Protein AF-A0AAD1RY17-F1 (afdb_monomer)

Organism: Pelobates cultripes (NCBI:txid61616)

Secondary structure (DSSP, 8-state):
-HHHHHHHHHHHHHHHHHHHHHHHHHHHHHHHHHHHHHHHHHHHHHHHHHHHHHHHHHHHHHHHHHHHHHHHHHHHHHHHHHHHHHHHTTB--TTTS-HHHHHHHHHHHH-S---HHHHHHHHHH-EEEEEEEETTTTEEEEEEE-----GGGS--

Structure (mmCIF, N/CA/C/O backbone):
data_AF-A0AAD1RY17-F1
#
_entry.id   AF-A0AAD1RY17-F1
#
loop_
_atom_site.group_PDB
_atom_site.id
_atom_site.type_symbol
_atom_site.label_atom_id
_atom_site.label_alt_id
_atom_site.label_comp_id
_atom_site.label_asym_id
_atom_site.label_entity_id
_atom_site.label_seq_id
_atom_site.pdbx_PDB_ins_code
_atom_site.Cartn_x
_atom_site.Cartn_y
_atom_site.Cartn_z
_atom_site.occupancy
_atom_site.B_iso_or_equiv
_atom_site.auth_seq_id
_atom_site.auth_comp_id
_atom_site.auth_asym_id
_atom_site.auth_atom_id
_atom_site.pdbx_PDB_model_num
ATOM 1 N N . MET A 1 1 ? 52.707 7.897 -91.873 1.00 57.69 1 MET A N 1
ATOM 2 C CA . MET A 1 1 ? 52.234 6.862 -90.923 1.00 57.69 1 MET A CA 1
ATOM 3 C C . MET A 1 1 ? 52.319 7.320 -89.465 1.00 57.69 1 MET A C 1
ATOM 5 O O . MET A 1 1 ? 51.398 7.035 -88.716 1.00 57.69 1 MET A O 1
ATOM 9 N N . GLU A 1 2 ? 53.332 8.096 -89.068 1.00 61.41 2 GLU A N 1
ATOM 10 C CA . GLU A 1 2 ? 53.545 8.524 -87.667 1.00 61.41 2 GLU A CA 1
ATOM 11 C C . GLU A 1 2 ? 52.474 9.471 -87.093 1.00 61.41 2 GLU A C 1
ATOM 13 O O . GLU A 1 2 ? 52.074 9.316 -85.944 1.00 61.41 2 GLU A O 1
ATOM 18 N N . ILE A 1 3 ? 51.921 10.392 -87.893 1.00 64.81 3 ILE A N 1
ATOM 19 C CA . ILE A 1 3 ? 50.856 11.317 -87.440 1.00 64.81 3 ILE A CA 1
ATOM 20 C C . ILE A 1 3 ? 49.577 10.561 -87.041 1.00 64.81 3 ILE A C 1
ATOM 22 O O . ILE A 1 3 ? 48.872 10.957 -86.114 1.00 64.81 3 ILE A O 1
ATOM 26 N N . TYR A 1 4 ? 49.286 9.446 -87.717 1.00 66.12 4 TYR A N 1
ATOM 27 C CA . TYR A 1 4 ? 48.117 8.618 -87.418 1.00 66.12 4 TYR A CA 1
ATOM 28 C C . TYR A 1 4 ? 48.301 7.846 -86.104 1.00 66.12 4 TYR A C 1
ATOM 30 O O . TYR A 1 4 ? 47.389 7.814 -85.282 1.00 66.12 4 TYR A O 1
ATOM 38 N N . ALA A 1 5 ? 49.505 7.315 -85.865 1.00 71.00 5 ALA A N 1
ATOM 39 C CA . ALA A 1 5 ? 49.862 6.637 -84.619 1.00 71.00 5 ALA A CA 1
ATOM 40 C C . ALA A 1 5 ? 49.872 7.593 -83.412 1.00 71.00 5 ALA A C 1
ATOM 42 O O . ALA A 1 5 ? 49.435 7.216 -82.325 1.00 71.00 5 ALA A O 1
ATOM 43 N N . LEU A 1 6 ? 50.309 8.842 -83.611 1.00 72.50 6 LEU A N 1
ATOM 44 C CA . LEU A 1 6 ? 50.282 9.883 -82.582 1.00 72.50 6 LEU A CA 1
ATOM 45 C C . LEU A 1 6 ? 48.844 10.294 -82.231 1.00 72.50 6 LEU A C 1
ATOM 47 O O . LEU A 1 6 ? 48.494 10.417 -81.060 1.00 72.50 6 LEU A O 1
ATOM 51 N N . LYS A 1 7 ? 47.981 10.453 -83.241 1.00 76.81 7 LYS A N 1
ATOM 52 C CA . LYS A 1 7 ? 46.561 10.776 -83.041 1.00 76.81 7 LYS A CA 1
ATOM 53 C C . LYS A 1 7 ? 45.815 9.658 -82.307 1.00 76.81 7 LYS A C 1
ATOM 55 O O . LYS A 1 7 ? 44.933 9.939 -81.501 1.00 76.81 7 LYS A O 1
ATOM 60 N N . GLN A 1 8 ? 46.191 8.408 -82.559 1.00 78.81 8 GLN A N 1
ATOM 61 C CA . GLN A 1 8 ? 45.635 7.249 -81.871 1.00 78.81 8 GLN A CA 1
ATOM 62 C C . GLN A 1 8 ? 46.090 7.183 -80.406 1.00 78.81 8 GLN A C 1
ATOM 64 O O . GLN A 1 8 ? 45.237 7.102 -79.532 1.00 78.81 8 GLN A O 1
ATOM 69 N N . HIS A 1 9 ? 47.380 7.394 -80.120 1.00 77.88 9 HIS A N 1
ATOM 70 C CA . HIS A 1 9 ? 47.881 7.488 -78.739 1.00 77.88 9 HIS A CA 1
ATOM 71 C C . HIS A 1 9 ? 47.220 8.616 -77.935 1.00 77.88 9 HIS A C 1
ATOM 73 O O . HIS A 1 9 ? 46.894 8.433 -76.766 1.00 77.88 9 HIS A O 1
ATOM 79 N N . ILE A 1 10 ? 46.989 9.781 -78.550 1.00 82.19 10 ILE A N 1
ATOM 80 C CA . ILE A 1 10 ? 46.284 10.894 -77.895 1.00 82.19 10 ILE A CA 1
ATOM 81 C C . ILE A 1 10 ? 44.828 10.515 -77.587 1.00 82.19 10 ILE A C 1
ATOM 83 O O . ILE A 1 10 ? 44.314 10.857 -76.523 1.00 82.19 10 ILE A O 1
ATOM 87 N N . ASN A 1 11 ? 44.158 9.793 -78.488 1.00 82.25 11 ASN A N 1
ATOM 88 C CA . ASN A 1 11 ? 42.807 9.295 -78.234 1.00 82.25 11 ASN A CA 1
ATOM 89 C C . ASN A 1 11 ? 42.780 8.248 -77.113 1.00 82.25 11 ASN A C 1
ATOM 91 O O . ASN A 1 11 ? 41.890 8.310 -76.266 1.00 82.25 11 ASN A O 1
ATOM 95 N N . ASP A 1 12 ? 43.759 7.348 -77.064 1.00 84.94 12 ASP A N 1
ATOM 96 C CA . ASP A 1 12 ? 43.863 6.331 -76.016 1.00 84.94 12 ASP A CA 1
ATOM 97 C C . ASP A 1 12 ? 44.127 6.976 -74.645 1.00 84.94 12 ASP A C 1
ATOM 99 O O . ASP A 1 12 ? 43.453 6.652 -73.668 1.00 84.94 12 ASP A O 1
ATOM 103 N N . ILE A 1 13 ? 45.008 7.983 -74.576 1.00 82.50 13 ILE A N 1
ATOM 104 C CA . ILE A 1 13 ? 45.240 8.779 -73.359 1.00 82.50 13 ILE A CA 1
ATOM 105 C C . ILE A 1 13 ? 43.953 9.485 -72.911 1.00 82.50 13 ILE A C 1
ATOM 107 O O . ILE A 1 13 ? 43.615 9.451 -71.729 1.00 82.50 13 ILE A O 1
ATOM 111 N N . HIS A 1 14 ? 43.193 10.088 -73.831 1.00 84.31 14 HIS A N 1
ATOM 112 C CA . HIS A 1 14 ? 41.914 10.711 -73.482 1.00 84.31 14 HIS A CA 1
ATOM 113 C C . HIS A 1 14 ? 40.890 9.704 -72.941 1.00 84.31 14 HIS A C 1
ATOM 115 O O . HIS A 1 14 ? 40.148 10.037 -72.014 1.00 84.31 14 HIS A O 1
ATOM 121 N N . GLN A 1 15 ? 40.849 8.482 -73.479 1.00 85.56 15 GLN A N 1
ATOM 122 C CA . GLN A 1 15 ? 39.985 7.420 -72.957 1.00 85.56 15 GLN A CA 1
ATOM 123 C C . GLN A 1 15 ? 40.414 6.993 -71.550 1.00 85.56 15 GLN A C 1
ATOM 125 O O . GLN A 1 15 ? 39.565 6.898 -70.663 1.00 85.56 15 GLN A O 1
ATOM 130 N N . VAL A 1 16 ? 41.718 6.826 -71.315 1.00 87.56 16 VAL A N 1
ATOM 131 C CA . VAL A 1 16 ? 42.263 6.479 -69.992 1.00 87.56 16 VAL A CA 1
ATOM 132 C C . VAL A 1 16 ? 41.961 7.572 -68.964 1.00 87.56 16 VAL A C 1
ATOM 134 O O . VAL A 1 16 ? 41.473 7.268 -67.877 1.00 87.56 16 VAL A O 1
ATOM 137 N N . ILE A 1 17 ? 42.159 8.849 -69.308 1.00 84.88 17 ILE A N 1
ATOM 13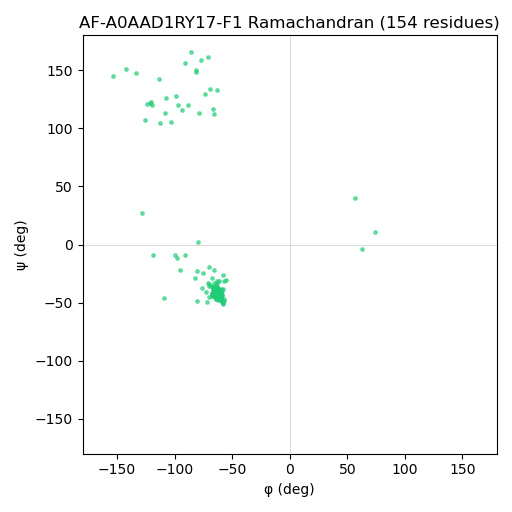8 C CA . ILE A 1 17 ? 41.831 9.980 -68.422 1.00 84.88 17 ILE A CA 1
ATOM 139 C C . ILE A 1 17 ? 40.331 10.001 -68.100 1.00 84.88 17 ILE A C 1
ATOM 141 O O . ILE A 1 17 ? 39.939 10.246 -66.957 1.00 84.88 17 ILE A O 1
ATOM 145 N N . LYS A 1 18 ? 39.472 9.717 -69.087 1.00 87.62 18 LYS A N 1
ATOM 146 C CA . LYS A 1 18 ? 38.021 9.656 -68.880 1.00 87.62 18 LYS A CA 1
ATOM 147 C C . LYS A 1 18 ? 37.633 8.517 -67.931 1.00 87.62 18 LYS A C 1
ATOM 149 O O . LYS A 1 18 ? 36.825 8.746 -67.038 1.00 87.62 18 LYS A O 1
ATOM 154 N N . GLN A 1 19 ? 38.237 7.338 -68.081 1.00 89.00 19 GLN A N 1
ATOM 155 C CA . GLN A 1 19 ? 38.012 6.191 -67.195 1.00 89.00 19 GLN A CA 1
ATOM 156 C C . GLN A 1 19 ? 38.501 6.455 -65.765 1.00 89.00 19 GLN A C 1
ATOM 158 O O . GLN A 1 19 ? 37.778 6.177 -64.812 1.00 89.00 19 GLN A O 1
ATOM 163 N N . GLN A 1 20 ? 39.688 7.049 -65.602 1.00 85.94 20 GLN A N 1
ATOM 164 C CA . GLN A 1 20 ? 40.219 7.422 -64.285 1.00 85.94 20 GLN A CA 1
ATOM 165 C C . GLN A 1 20 ? 39.334 8.450 -63.581 1.00 85.94 20 GLN A C 1
ATOM 167 O O . GLN A 1 20 ? 39.120 8.353 -62.376 1.00 85.94 20 GLN A O 1
ATOM 172 N N . ARG A 1 21 ? 38.779 9.412 -64.327 1.00 86.31 21 ARG A N 1
ATOM 173 C CA . ARG A 1 21 ? 37.837 10.387 -63.773 1.00 86.31 21 ARG A CA 1
ATOM 174 C C . ARG A 1 21 ? 36.579 9.712 -63.229 1.00 86.31 21 ARG A C 1
ATOM 176 O O . ARG A 1 21 ? 36.144 10.083 -62.146 1.00 86.31 21 ARG A O 1
ATOM 183 N N . THR A 1 22 ? 36.018 8.743 -63.950 1.00 88.50 22 THR A N 1
ATOM 184 C CA . THR A 1 22 ? 34.849 7.985 -63.480 1.00 88.50 22 THR A CA 1
ATOM 185 C C . THR A 1 22 ? 35.190 7.159 -62.242 1.00 88.50 22 THR A C 1
ATOM 187 O O . THR A 1 22 ? 34.489 7.257 -61.245 1.00 88.50 22 THR A O 1
ATOM 190 N N . LEU A 1 23 ? 36.330 6.462 -62.242 1.00 90.00 23 LEU A N 1
ATOM 191 C CA . LEU A 1 23 ? 36.776 5.686 -61.082 1.00 90.00 23 LEU A CA 1
ATOM 192 C C . LEU A 1 23 ? 36.975 6.560 -59.833 1.00 90.00 23 LEU A C 1
ATOM 194 O O . LEU A 1 23 ? 36.589 6.169 -58.739 1.00 90.00 23 LEU A O 1
ATOM 198 N N . LEU A 1 24 ? 37.564 7.749 -59.983 1.00 85.12 24 LEU A N 1
ATOM 199 C CA . LEU A 1 24 ? 37.742 8.686 -58.870 1.00 85.12 24 LEU A CA 1
ATOM 200 C C . LEU A 1 24 ? 36.408 9.223 -58.340 1.00 85.12 24 LEU A C 1
ATOM 202 O O . LEU A 1 24 ? 36.300 9.471 -57.142 1.00 85.12 24 LEU A O 1
ATOM 206 N N . GLN A 1 25 ? 35.406 9.396 -59.206 1.00 89.06 25 GLN A N 1
ATOM 207 C CA . GLN A 1 25 ? 34.055 9.774 -58.787 1.00 89.06 25 GLN A CA 1
ATOM 208 C C . GLN A 1 25 ? 33.389 8.644 -57.999 1.00 89.06 25 GLN A C 1
ATOM 210 O O . GLN A 1 25 ? 32.864 8.905 -56.923 1.00 89.06 25 GLN A O 1
ATOM 215 N N . ASP A 1 26 ? 33.497 7.402 -58.469 1.00 91.56 26 ASP A N 1
ATOM 216 C CA . ASP A 1 26 ? 32.944 6.242 -57.765 1.00 91.56 26 ASP A CA 1
ATOM 217 C C . ASP A 1 26 ? 33.618 6.043 -56.398 1.00 91.56 26 ASP A C 1
ATOM 219 O O . ASP A 1 26 ? 32.949 5.823 -55.390 1.00 91.56 26 ASP A O 1
ATOM 223 N N . VAL A 1 27 ? 34.948 6.187 -56.332 1.00 87.62 27 VAL A N 1
ATOM 224 C CA . VAL A 1 27 ? 35.703 6.126 -55.069 1.00 87.62 27 VAL A CA 1
ATOM 225 C C . VAL A 1 27 ? 35.284 7.248 -54.122 1.00 87.62 27 VAL A C 1
ATOM 227 O O . VAL A 1 27 ? 35.133 6.995 -52.929 1.00 87.62 27 VAL A O 1
ATOM 230 N N . LEU A 1 28 ? 35.073 8.467 -54.628 1.00 88.94 28 LEU A N 1
ATOM 231 C CA . LEU A 1 28 ? 34.589 9.577 -53.810 1.00 88.94 28 LEU A CA 1
ATOM 232 C C . LEU A 1 28 ? 33.221 9.250 -53.200 1.00 88.94 28 LEU A C 1
ATOM 234 O O . LEU A 1 28 ? 33.066 9.385 -51.990 1.00 88.94 28 LEU A O 1
ATOM 238 N N . THR A 1 29 ? 32.274 8.754 -53.998 1.00 89.69 29 THR A N 1
ATOM 239 C CA . THR A 1 29 ? 30.939 8.375 -53.512 1.00 89.69 29 THR A CA 1
ATOM 240 C C . THR A 1 29 ? 31.010 7.256 -52.473 1.00 89.69 29 THR A C 1
ATOM 242 O O . THR A 1 29 ? 30.377 7.351 -51.429 1.00 89.69 29 THR A O 1
ATOM 245 N N . ILE A 1 30 ? 31.852 6.239 -52.689 1.00 92.25 30 ILE A N 1
ATOM 246 C CA . ILE A 1 30 ? 32.062 5.162 -51.708 1.00 92.25 30 ILE A CA 1
ATOM 247 C C . ILE A 1 30 ? 32.614 5.715 -50.390 1.00 92.25 30 ILE A C 1
ATOM 249 O O . ILE A 1 30 ? 32.195 5.285 -49.313 1.00 92.25 30 ILE A O 1
ATOM 253 N N . VAL A 1 31 ? 33.566 6.649 -50.449 1.00 90.38 31 VAL A N 1
ATOM 254 C CA . VAL A 1 31 ? 34.132 7.271 -49.246 1.00 90.38 31 VAL A CA 1
ATOM 255 C C . VAL A 1 31 ? 33.078 8.113 -48.529 1.00 90.38 31 VAL A C 1
ATOM 257 O O . VAL A 1 31 ? 32.963 7.998 -47.310 1.00 90.38 31 VAL A O 1
ATOM 260 N N . GLU A 1 32 ? 32.284 8.903 -49.253 1.00 90.69 32 GLU A N 1
ATOM 261 C CA . GLU A 1 32 ? 31.172 9.678 -48.688 1.00 90.69 32 GLU A CA 1
ATOM 262 C C . GLU A 1 32 ? 30.152 8.766 -47.989 1.00 90.69 32 GLU A C 1
ATOM 264 O O . GLU A 1 32 ? 29.853 8.973 -46.809 1.00 90.69 32 GLU A O 1
ATOM 269 N N . ASP A 1 33 ? 29.708 7.700 -48.658 1.00 91.19 33 ASP A N 1
ATOM 270 C CA . ASP A 1 33 ? 28.781 6.710 -48.099 1.00 91.19 33 ASP A CA 1
ATOM 271 C C . ASP A 1 33 ? 29.367 6.016 -46.865 1.00 91.19 33 ASP A C 1
ATOM 273 O O . ASP A 1 33 ? 28.673 5.809 -45.864 1.00 91.19 33 ASP A O 1
ATOM 277 N N . THR A 1 34 ? 30.662 5.688 -46.902 1.00 93.12 34 THR A N 1
ATOM 278 C CA . THR A 1 34 ? 31.359 5.070 -45.769 1.00 93.12 34 THR A CA 1
ATOM 279 C C . THR A 1 34 ? 31.390 6.020 -44.577 1.00 93.12 34 THR A C 1
ATOM 281 O O . THR A 1 34 ? 31.047 5.602 -43.473 1.00 93.12 34 THR A O 1
ATOM 284 N N . VAL A 1 35 ? 31.731 7.297 -44.780 1.00 92.44 35 VAL A N 1
ATOM 285 C CA . VAL A 1 35 ? 31.768 8.307 -43.709 1.00 92.44 35 VAL A CA 1
ATOM 286 C C . VAL A 1 35 ? 30.387 8.473 -43.074 1.00 92.44 35 VAL A C 1
ATOM 288 O O . VAL A 1 35 ? 30.265 8.400 -41.848 1.00 92.44 35 VAL A O 1
ATOM 291 N N . VAL A 1 36 ? 29.339 8.621 -43.890 1.00 92.81 36 VAL A N 1
ATOM 292 C CA . VAL A 1 36 ? 27.950 8.728 -43.412 1.00 92.81 36 VAL A CA 1
ATOM 293 C C . VAL A 1 36 ? 27.563 7.492 -42.601 1.00 92.81 36 VAL A C 1
ATOM 295 O O . VAL A 1 36 ? 27.082 7.614 -41.473 1.00 92.81 36 VAL A O 1
ATOM 298 N N . THR A 1 37 ? 27.844 6.303 -43.134 1.00 91.44 37 THR A N 1
ATOM 299 C CA . THR A 1 37 ? 27.543 5.025 -42.479 1.00 91.44 37 THR A CA 1
ATOM 300 C C . THR A 1 37 ? 28.278 4.893 -41.144 1.00 91.44 37 THR A C 1
ATOM 302 O O . THR A 1 37 ? 27.672 4.527 -40.137 1.00 91.44 37 THR A O 1
ATOM 305 N N . THR A 1 38 ? 29.566 5.244 -41.085 1.00 91.19 38 THR A N 1
ATOM 306 C CA . THR A 1 38 ? 30.351 5.182 -39.841 1.00 91.19 38 THR A CA 1
ATOM 307 C C . THR A 1 38 ? 29.882 6.179 -38.788 1.00 91.19 38 THR A C 1
ATOM 309 O O . THR A 1 38 ? 29.864 5.839 -37.603 1.00 91.19 38 THR A O 1
ATOM 312 N N . ASN A 1 39 ? 29.456 7.377 -39.194 1.00 92.81 39 ASN A N 1
ATOM 313 C CA . ASN A 1 39 ? 28.911 8.371 -38.272 1.00 92.81 39 ASN A CA 1
ATOM 314 C C . ASN A 1 39 ? 27.586 7.886 -37.680 1.00 92.81 39 ASN A C 1
ATOM 316 O O . ASN A 1 39 ? 27.407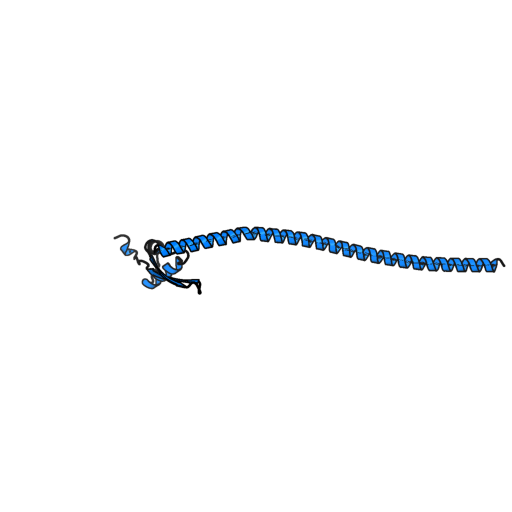 7.937 -36.465 1.00 92.81 39 ASN A O 1
ATOM 320 N N . LEU A 1 40 ? 26.709 7.325 -38.517 1.00 92.38 40 LEU A N 1
ATOM 321 C CA . LEU A 1 40 ? 25.444 6.746 -38.073 1.00 92.38 40 LEU A CA 1
ATOM 322 C C . LEU A 1 40 ? 25.667 5.586 -37.090 1.00 92.38 40 LEU A C 1
ATOM 324 O O . LEU A 1 40 ? 25.041 5.548 -36.033 1.00 92.38 40 LEU A O 1
ATOM 328 N N . TYR A 1 41 ? 26.602 4.675 -37.376 1.00 92.00 41 TYR A N 1
ATOM 329 C CA . TYR A 1 41 ? 26.949 3.610 -36.428 1.00 92.00 41 TYR A CA 1
ATOM 330 C C . TYR A 1 41 ? 27.555 4.146 -35.127 1.00 92.00 41 TYR A C 1
ATOM 332 O O . TYR A 1 41 ? 27.234 3.633 -34.057 1.00 92.00 41 TYR A O 1
ATOM 340 N N . SER A 1 42 ? 28.392 5.183 -35.194 1.00 91.75 42 SER A N 1
ATOM 341 C CA . SER A 1 42 ? 28.972 5.814 -34.001 1.00 91.75 42 SER A CA 1
ATOM 342 C C . SER A 1 42 ? 27.892 6.424 -33.105 1.00 91.75 42 SER A C 1
ATOM 344 O O . SER A 1 42 ? 27.915 6.228 -31.890 1.00 91.75 42 SER A O 1
ATOM 346 N N . GLU A 1 43 ? 26.906 7.099 -33.698 1.00 95.00 43 GLU A N 1
ATOM 347 C CA . GLU A 1 43 ? 25.768 7.665 -32.970 1.00 95.00 43 GLU A CA 1
ATOM 348 C C . GLU A 1 43 ? 24.864 6.575 -32.376 1.00 95.00 43 GLU A C 1
ATOM 350 O O . GLU A 1 43 ? 24.474 6.661 -31.211 1.00 95.00 43 GLU A O 1
ATOM 355 N N . LEU A 1 44 ? 24.590 5.504 -33.130 1.00 92.56 44 LEU A N 1
ATOM 356 C CA . LEU A 1 44 ? 23.838 4.349 -32.630 1.00 92.56 44 LEU A CA 1
ATOM 357 C C . LEU A 1 44 ? 24.536 3.676 -31.443 1.00 92.56 44 LEU A C 1
ATOM 359 O O . LEU A 1 44 ? 23.873 3.305 -30.473 1.00 92.56 44 LEU A O 1
ATOM 363 N N . ILE A 1 45 ? 25.864 3.537 -31.487 1.00 92.94 45 ILE A N 1
ATOM 364 C CA . ILE A 1 45 ? 26.648 3.003 -30.367 1.00 92.94 45 ILE A CA 1
ATOM 365 C C . ILE A 1 45 ? 26.546 3.940 -29.162 1.00 92.94 45 ILE A C 1
ATOM 367 O O . ILE A 1 45 ? 26.260 3.466 -28.063 1.00 92.94 45 ILE A O 1
ATOM 371 N N . ALA A 1 46 ? 26.707 5.253 -29.353 1.00 92.88 46 ALA A N 1
ATOM 372 C CA . ALA A 1 46 ? 26.567 6.227 -28.272 1.00 92.88 46 ALA A CA 1
ATOM 373 C C . ALA A 1 46 ? 25.177 6.137 -27.616 1.00 92.88 46 ALA A C 1
ATOM 375 O O . ALA A 1 46 ? 25.071 5.987 -26.396 1.00 92.88 46 ALA A O 1
ATOM 376 N N . LYS A 1 47 ? 24.107 6.092 -28.419 1.00 91.75 47 LYS A N 1
ATOM 377 C CA . LYS A 1 47 ? 22.741 5.910 -27.909 1.00 91.75 47 LYS A CA 1
ATOM 378 C C . LYS A 1 47 ? 22.530 4.572 -27.211 1.00 91.75 47 LYS A C 1
ATOM 380 O O . LYS A 1 47 ? 21.869 4.527 -26.176 1.00 91.75 47 LYS A O 1
ATOM 385 N N . SER A 1 48 ? 23.122 3.496 -27.722 1.00 92.06 48 SER A N 1
ATOM 386 C CA . SER A 1 48 ? 23.098 2.194 -27.055 1.00 92.06 48 SER A CA 1
ATOM 387 C C . SER A 1 48 ? 23.767 2.262 -25.680 1.00 92.06 48 SER A C 1
ATOM 389 O O . SER A 1 48 ? 23.211 1.752 -24.707 1.00 92.06 48 SER A O 1
ATOM 391 N N . THR A 1 49 ? 24.913 2.940 -25.552 1.00 93.56 49 THR A N 1
ATOM 392 C CA . THR A 1 49 ? 25.590 3.090 -24.254 1.00 93.56 49 T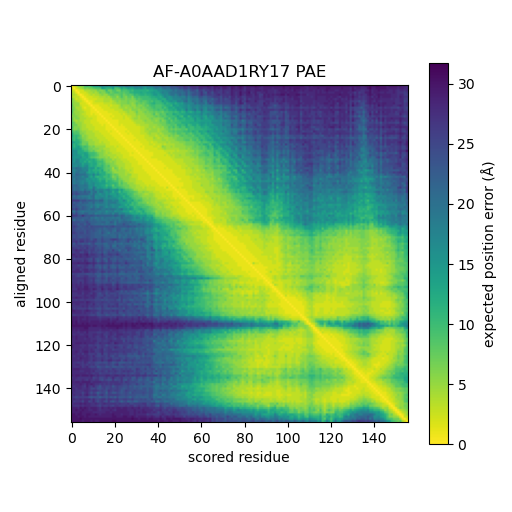HR A CA 1
ATOM 393 C C . THR A 1 49 ? 24.779 3.913 -23.252 1.00 93.56 49 THR A C 1
ATOM 395 O O . THR A 1 49 ? 24.683 3.512 -22.093 1.00 93.56 49 THR A O 1
ATOM 398 N N . GLU A 1 50 ? 24.128 4.996 -23.691 1.00 93.06 50 GLU A N 1
ATOM 399 C CA . GLU A 1 50 ? 23.202 5.774 -22.852 1.00 93.06 50 GLU A CA 1
ATOM 400 C C . GLU A 1 50 ? 22.032 4.909 -22.356 1.00 93.06 50 GLU A C 1
ATOM 402 O O . GLU A 1 50 ? 21.683 4.944 -21.175 1.00 93.06 50 GLU A O 1
ATOM 407 N N . LEU A 1 51 ? 21.451 4.087 -23.238 1.00 91.88 51 LEU A N 1
ATOM 408 C CA . LEU A 1 51 ? 20.342 3.202 -22.881 1.00 91.88 51 LEU A CA 1
ATOM 409 C C . LEU A 1 51 ? 20.757 2.149 -21.846 1.00 91.88 51 LEU A C 1
ATOM 411 O O . LEU A 1 51 ? 20.010 1.898 -20.903 1.00 91.88 51 LEU A O 1
ATOM 415 N N . HIS A 1 52 ? 21.949 1.564 -21.986 1.00 92.56 52 HIS A N 1
ATOM 416 C CA . HIS A 1 52 ? 22.475 0.614 -21.001 1.00 92.56 52 HIS A CA 1
ATOM 417 C C . HIS A 1 52 ? 22.668 1.274 -19.632 1.00 92.56 52 HIS A C 1
ATOM 419 O O . HIS A 1 52 ? 22.242 0.721 -18.621 1.00 92.56 52 HIS A O 1
ATOM 425 N N . GLN A 1 53 ? 23.233 2.484 -19.597 1.00 91.56 53 GLN A N 1
ATOM 426 C CA . GLN A 1 53 ? 23.383 3.239 -18.351 1.00 91.56 53 GLN A CA 1
ATOM 427 C C . GLN A 1 53 ? 22.025 3.548 -17.709 1.00 91.56 53 GLN A C 1
ATOM 429 O O . GLN A 1 53 ? 21.856 3.363 -16.505 1.00 91.56 53 GLN A O 1
ATOM 434 N N . SER A 1 54 ? 21.039 3.974 -18.504 1.00 91.25 54 SER A N 1
ATOM 435 C CA . SER A 1 54 ? 19.678 4.223 -18.018 1.00 91.25 54 SER A CA 1
ATOM 436 C C . SER A 1 54 ? 19.023 2.952 -17.468 1.00 91.25 54 SER A C 1
ATOM 438 O O . SER A 1 54 ? 18.410 2.995 -16.402 1.00 91.25 54 SER A O 1
ATOM 440 N N . HIS A 1 55 ? 19.199 1.815 -18.141 1.00 91.94 55 HIS A N 1
ATOM 441 C CA . HIS A 1 55 ? 18.698 0.524 -17.677 1.00 91.94 55 HIS A CA 1
ATOM 442 C C . HIS A 1 55 ? 19.334 0.097 -16.344 1.00 91.94 55 HIS A C 1
ATOM 444 O O . HIS A 1 55 ? 18.630 -0.369 -15.446 1.00 91.94 55 HIS A O 1
ATOM 450 N N . ASP A 1 56 ? 20.643 0.290 -16.176 1.00 92.06 56 ASP A N 1
ATOM 451 C CA . ASP A 1 56 ? 21.334 -0.033 -14.924 1.00 92.06 56 ASP A CA 1
ATOM 452 C C . ASP A 1 56 ? 20.881 0.864 -13.764 1.00 92.06 56 ASP A C 1
ATOM 454 O O . ASP A 1 56 ? 20.688 0.378 -12.644 1.00 92.06 56 ASP A O 1
ATOM 458 N N . LEU A 1 57 ? 20.648 2.154 -14.030 1.00 90.81 57 LEU A N 1
ATOM 459 C CA . LEU A 1 57 ? 20.057 3.072 -13.053 1.00 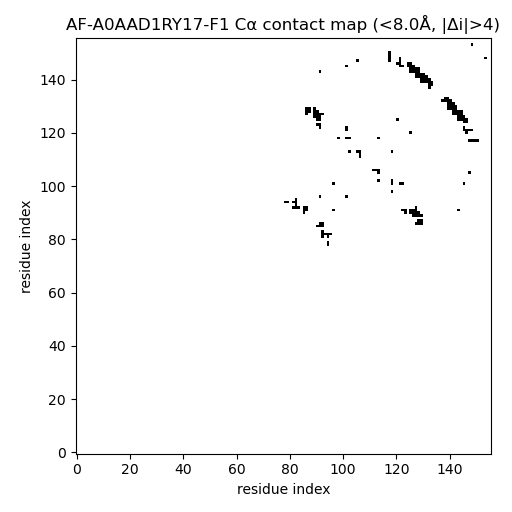90.81 57 LEU A CA 1
ATOM 460 C C . LEU A 1 57 ? 18.646 2.627 -12.655 1.00 90.81 57 LEU A C 1
ATOM 462 O O . LEU A 1 57 ? 18.367 2.498 -11.465 1.00 90.81 57 LEU A O 1
ATOM 466 N N . PHE A 1 58 ? 17.797 2.298 -13.630 1.00 91.69 58 PHE A N 1
ATOM 467 C CA . PHE A 1 58 ? 16.440 1.814 -13.376 1.00 91.69 58 PHE A CA 1
ATOM 468 C C . PHE A 1 58 ? 16.430 0.520 -12.550 1.00 91.69 58 PHE A C 1
ATOM 470 O O . PHE A 1 58 ? 15.688 0.387 -11.577 1.00 91.69 58 PHE A O 1
ATOM 477 N N . LYS A 1 59 ? 17.312 -0.432 -12.876 1.00 88.00 59 LYS A N 1
ATOM 478 C CA . LYS A 1 59 ? 17.471 -1.671 -12.105 1.00 88.00 59 LYS A CA 1
ATOM 479 C C . LYS A 1 59 ? 17.877 -1.392 -10.657 1.00 88.00 59 LYS A C 1
ATOM 481 O O . LYS A 1 59 ? 17.397 -2.063 -9.742 1.00 88.00 59 LYS A O 1
ATOM 486 N N . ARG A 1 60 ? 18.757 -0.414 -10.438 1.00 86.44 60 ARG A N 1
ATOM 487 C CA . ARG A 1 60 ? 19.179 -0.010 -9.095 1.00 86.44 60 ARG A CA 1
ATOM 488 C C . ARG A 1 60 ? 18.037 0.633 -8.312 1.00 86.44 60 ARG A C 1
ATOM 490 O O . ARG A 1 60 ? 17.890 0.318 -7.136 1.00 86.44 60 ARG A O 1
ATOM 497 N N . GLU A 1 61 ? 17.232 1.481 -8.945 1.00 84.81 61 GLU A N 1
ATOM 498 C CA . GLU A 1 61 ? 16.043 2.073 -8.318 1.00 84.81 61 GLU A CA 1
ATOM 499 C C . GLU A 1 61 ? 15.024 1.004 -7.915 1.00 84.81 61 GLU A C 1
ATOM 501 O O . GLU A 1 61 ? 14.542 1.019 -6.785 1.00 84.81 61 GLU A O 1
ATOM 506 N N . LEU A 1 62 ? 14.763 0.017 -8.778 1.00 84.19 62 LEU A N 1
ATOM 507 C CA . LEU A 1 62 ? 13.874 -1.102 -8.450 1.00 84.19 62 LEU A CA 1
ATOM 508 C C . LEU A 1 62 ? 14.347 -1.894 -7.226 1.00 84.19 62 LEU A C 1
ATOM 510 O O . LEU A 1 62 ? 13.541 -2.222 -6.358 1.00 84.19 62 LEU A O 1
ATOM 514 N N . LEU A 1 63 ? 15.650 -2.175 -7.130 1.00 82.00 63 LEU A N 1
ATOM 515 C CA . LEU A 1 63 ? 16.224 -2.832 -5.951 1.00 82.00 63 LEU A CA 1
ATOM 516 C C . LEU A 1 63 ? 16.082 -1.965 -4.695 1.00 82.00 63 LEU A C 1
ATOM 518 O O . LEU A 1 63 ? 15.787 -2.485 -3.625 1.00 82.00 63 LEU A O 1
ATOM 522 N N . PHE A 1 64 ? 16.238 -0.648 -4.831 1.00 84.19 64 PHE A N 1
ATOM 523 C CA . PHE A 1 64 ? 16.078 0.287 -3.719 1.00 84.19 64 PHE A CA 1
ATOM 524 C C . PHE A 1 64 ? 14.631 0.375 -3.217 1.00 84.19 64 PHE A C 1
ATOM 526 O O . PHE A 1 64 ? 14.412 0.658 -2.043 1.00 84.19 64 PHE A O 1
ATOM 533 N N . LEU A 1 65 ? 13.646 0.139 -4.089 1.00 87.06 65 LEU A N 1
ATOM 534 C CA . LEU A 1 65 ? 12.224 0.127 -3.735 1.00 87.06 65 LEU A CA 1
ATOM 535 C C . LEU A 1 65 ? 11.766 -1.207 -3.141 1.00 87.06 65 LEU A C 1
ATOM 537 O O . LEU A 1 65 ? 10.837 -1.223 -2.335 1.00 87.06 65 LEU A O 1
ATOM 541 N N . HIS A 1 66 ? 12.409 -2.313 -3.513 1.00 85.06 66 HIS A N 1
ATOM 542 C CA . HIS A 1 66 ? 12.029 -3.647 -3.059 1.00 85.06 66 HIS A CA 1
ATOM 543 C C . HIS A 1 66 ? 12.057 -3.779 -1.529 1.00 85.06 66 HIS A C 1
ATOM 545 O O . HIS A 1 66 ? 11.068 -4.200 -0.927 1.00 85.06 66 HIS A O 1
ATOM 551 N N . ASP A 1 67 ? 13.163 -3.392 -0.893 1.00 85.94 67 ASP A N 1
ATOM 552 C CA . ASP A 1 67 ? 13.347 -3.605 0.546 1.00 85.94 67 ASP A CA 1
ATOM 553 C C . ASP A 1 67 ? 12.382 -2.768 1.406 1.00 85.94 67 ASP A C 1
ATOM 555 O O . ASP A 1 67 ? 11.769 -3.334 2.315 1.00 85.94 67 ASP A O 1
ATOM 559 N N . PRO A 1 68 ? 12.144 -1.470 1.115 1.00 86.94 68 PRO A N 1
ATOM 560 C CA . PRO A 1 68 ? 11.099 -0.697 1.781 1.00 86.94 68 PRO A CA 1
ATOM 561 C C . PRO A 1 68 ? 9.700 -1.292 1.605 1.00 86.94 68 PRO A C 1
ATOM 563 O O . PRO A 1 68 ? 8.950 -1.367 2.575 1.00 86.94 68 PRO A O 1
ATOM 566 N N . ILE A 1 69 ? 9.338 -1.738 0.395 1.00 91.12 69 ILE A N 1
ATOM 567 C CA . ILE A 1 69 ? 8.020 -2.342 0.141 1.00 91.12 69 ILE A CA 1
ATOM 568 C C . ILE A 1 69 ? 7.849 -3.610 0.978 1.00 91.12 69 ILE A C 1
ATOM 570 O O . ILE A 1 69 ? 6.812 -3.788 1.623 1.00 91.12 69 ILE A O 1
ATOM 574 N N . LEU A 1 70 ? 8.867 -4.473 1.004 1.00 90.56 70 LEU A N 1
ATOM 575 C CA . LEU A 1 70 ? 8.843 -5.688 1.809 1.00 90.56 70 LEU A CA 1
ATOM 576 C C . LEU A 1 70 ? 8.724 -5.356 3.300 1.00 90.56 70 LEU A C 1
ATOM 578 O O . LEU A 1 70 ? 7.885 -5.936 3.985 1.00 90.56 70 LEU A O 1
ATOM 582 N N . PHE A 1 71 ? 9.509 -4.393 3.788 1.00 92.31 71 PHE A N 1
ATOM 583 C CA . PHE A 1 71 ? 9.449 -3.937 5.174 1.00 92.31 71 PHE A CA 1
ATOM 584 C C . PHE A 1 71 ? 8.052 -3.427 5.552 1.00 92.31 71 PHE A C 1
ATOM 586 O O . PHE A 1 71 ? 7.483 -3.891 6.537 1.00 92.31 71 PHE A O 1
ATOM 593 N N . HIS A 1 72 ? 7.469 -2.530 4.752 1.00 90.69 72 HIS A N 1
ATOM 594 C CA . HIS A 1 72 ? 6.130 -1.996 5.009 1.00 90.69 72 HIS A CA 1
ATOM 595 C C . HIS A 1 72 ? 5.051 -3.079 4.948 1.00 90.69 72 HIS A C 1
ATOM 597 O O . HIS A 1 72 ? 4.127 -3.059 5.753 1.00 90.69 72 HIS A O 1
ATOM 603 N N . THR A 1 73 ? 5.187 -4.051 4.043 1.00 91.81 73 THR A N 1
ATOM 604 C CA . THR A 1 73 ? 4.255 -5.184 3.952 1.00 91.81 73 THR A CA 1
ATOM 605 C C . THR A 1 73 ? 4.336 -6.066 5.196 1.00 91.81 73 THR A C 1
ATOM 607 O O . THR A 1 73 ? 3.308 -6.467 5.733 1.00 91.81 73 THR A O 1
ATOM 610 N N . LEU A 1 74 ? 5.545 -6.355 5.686 1.00 93.69 74 LEU A N 1
ATOM 611 C CA . LEU A 1 74 ? 5.733 -7.146 6.903 1.00 93.69 74 LEU A CA 1
ATOM 612 C C . LEU A 1 74 ? 5.227 -6.409 8.147 1.00 93.69 74 LEU A C 1
ATOM 614 O O . LEU A 1 74 ? 4.538 -7.018 8.958 1.00 93.69 74 LEU A O 1
ATOM 618 N N . ALA A 1 75 ? 5.514 -5.110 8.268 1.00 91.75 75 ALA A N 1
ATOM 619 C CA . ALA A 1 75 ? 5.003 -4.282 9.358 1.00 91.75 75 ALA A CA 1
ATOM 620 C C . ALA A 1 75 ? 3.467 -4.239 9.359 1.00 91.75 75 ALA A C 1
ATOM 622 O O . ALA A 1 75 ? 2.842 -4.430 10.395 1.00 91.75 75 ALA A O 1
ATOM 623 N N . PHE A 1 76 ? 2.858 -4.084 8.183 1.00 89.88 76 PHE A N 1
ATOM 624 C CA . PHE A 1 76 ? 1.408 -4.126 8.023 1.00 89.88 76 PHE A CA 1
ATOM 625 C C . PHE A 1 76 ? 0.808 -5.465 8.472 1.00 89.88 76 PHE A C 1
ATOM 627 O O . PHE A 1 76 ? -0.188 -5.490 9.190 1.00 89.88 76 PHE A O 1
ATOM 634 N N . LEU A 1 77 ? 1.409 -6.591 8.074 1.00 90.50 77 LEU A N 1
ATOM 635 C CA . LEU A 1 77 ? 0.935 -7.915 8.486 1.00 90.50 77 LEU A CA 1
ATOM 636 C C . LEU A 1 77 ? 1.053 -8.123 10.002 1.00 90.50 77 LEU A C 1
ATOM 638 O O . LEU A 1 77 ? 0.148 -8.705 10.600 1.00 90.50 77 LEU A O 1
ATOM 642 N N . ASP A 1 78 ? 2.132 -7.634 10.613 1.00 91.50 78 ASP A N 1
ATOM 643 C CA . ASP A 1 78 ? 2.336 -7.685 12.064 1.00 91.50 78 ASP A CA 1
ATOM 644 C C . ASP A 1 78 ? 1.301 -6.834 12.821 1.00 91.50 78 ASP A C 1
ATOM 646 O O . ASP A 1 78 ? 0.712 -7.295 13.801 1.00 91.50 78 ASP A O 1
ATOM 650 N N . GLU A 1 79 ? 0.987 -5.633 12.324 1.00 90.25 79 GLU A N 1
ATOM 651 C CA . GLU A 1 79 ? -0.063 -4.773 12.885 1.00 90.25 79 GLU A CA 1
ATOM 652 C C . GLU A 1 79 ? -1.457 -5.405 12.763 1.00 90.25 79 GLU A C 1
ATOM 654 O O . GLU A 1 79 ? -2.207 -5.437 13.741 1.00 90.25 79 GLU A O 1
ATOM 659 N N . VAL A 1 80 ? -1.794 -5.969 11.596 1.00 89.12 80 VAL A N 1
ATOM 660 C CA . VAL A 1 80 ? -3.057 -6.698 11.385 1.00 89.12 80 VAL A CA 1
ATOM 661 C C . VAL A 1 80 ? -3.155 -7.877 12.351 1.00 89.12 80 VAL A C 1
ATOM 663 O O . VAL A 1 80 ? -4.187 -8.073 12.996 1.00 89.12 80 VAL A O 1
ATOM 666 N N . GLN A 1 81 ? -2.085 -8.667 12.473 1.00 89.75 81 GLN A N 1
ATOM 667 C CA . GLN A 1 81 ? -2.045 -9.813 13.376 1.00 89.75 81 GLN A CA 1
ATOM 668 C C . GLN A 1 81 ? -2.200 -9.375 14.837 1.00 89.75 81 GLN A C 1
ATOM 670 O O . GLN A 1 81 ? -2.969 -9.989 15.580 1.00 89.75 81 GLN A O 1
ATOM 675 N N . THR A 1 82 ? -1.518 -8.305 15.240 1.00 91.31 82 THR A N 1
ATOM 676 C CA . THR A 1 82 ? -1.636 -7.726 16.583 1.00 91.31 82 THR A CA 1
ATOM 677 C C . THR A 1 82 ? -3.069 -7.277 16.854 1.00 91.31 82 THR A C 1
ATOM 679 O O . THR A 1 82 ? -3.643 -7.677 17.866 1.00 91.31 82 THR A O 1
ATOM 682 N N . GLY A 1 83 ? -3.702 -6.570 15.913 1.00 89.31 83 GLY A N 1
ATOM 683 C CA . GLY A 1 83 ? -5.107 -6.174 16.018 1.00 89.31 83 GLY A CA 1
ATOM 684 C C . GLY A 1 83 ? -6.057 -7.372 16.139 1.00 89.31 83 GLY A C 1
ATOM 685 O O . GLY A 1 83 ? -7.001 -7.345 16.926 1.00 89.31 83 GLY A O 1
ATOM 686 N N . MET A 1 84 ? -5.796 -8.472 15.428 1.00 89.06 84 MET A N 1
ATOM 687 C CA . MET A 1 84 ? -6.584 -9.702 15.578 1.00 89.06 84 MET A CA 1
ATOM 688 C C . MET A 1 84 ? -6.430 -10.338 16.964 1.00 89.06 84 MET A C 1
ATOM 690 O O . MET A 1 84 ? -7.411 -10.835 17.520 1.00 89.06 84 MET A O 1
ATOM 694 N N . ILE A 1 85 ? -5.223 -10.316 17.536 1.00 90.62 85 ILE A N 1
ATOM 695 C CA . ILE A 1 85 ? -4.963 -10.816 18.894 1.00 90.62 85 ILE A CA 1
ATOM 696 C C . ILE A 1 85 ? -5.657 -9.928 19.933 1.00 90.62 85 ILE A C 1
ATOM 698 O O . ILE A 1 85 ? -6.286 -10.450 20.855 1.00 90.62 85 ILE A O 1
ATOM 702 N N . GLU A 1 86 ? -5.586 -8.604 19.776 1.00 89.25 86 GLU A N 1
ATOM 703 C CA . GLU A 1 86 ? -6.291 -7.641 20.628 1.00 89.25 86 GLU A CA 1
ATOM 704 C C . GLU A 1 86 ? -7.800 -7.900 20.609 1.00 89.25 86 GLU A C 1
ATOM 706 O O . GLU A 1 86 ? -8.408 -8.054 21.671 1.00 89.25 86 GLU A O 1
ATOM 711 N N . LEU A 1 87 ? -8.376 -8.062 19.415 1.00 88.81 87 LEU A N 1
ATOM 712 C CA . LEU A 1 87 ? -9.795 -8.352 19.232 1.00 88.81 87 LEU A CA 1
ATOM 713 C C . LEU A 1 87 ? -10.197 -9.707 19.833 1.00 88.81 87 LEU A C 1
ATOM 715 O O . LEU A 1 87 ? -11.232 -9.811 20.491 1.00 88.81 87 LEU A O 1
ATOM 719 N N . ALA A 1 88 ? -9.373 -10.745 19.665 1.00 87.62 88 ALA A N 1
ATOM 720 C CA . ALA A 1 88 ? -9.592 -12.042 20.309 1.00 87.62 88 ALA A CA 1
ATOM 721 C C . ALA A 1 88 ? -9.529 -11.948 21.846 1.00 87.62 88 ALA A C 1
ATOM 723 O O . ALA A 1 88 ? -10.234 -12.678 22.542 1.00 87.62 88 ALA A O 1
ATOM 724 N N . GLY A 1 89 ? -8.713 -11.032 22.375 1.00 89.00 89 GLY A N 1
ATOM 725 C CA . GLY A 1 89 ? -8.626 -10.702 23.797 1.00 89.00 89 GLY A CA 1
ATOM 726 C C . GLY A 1 89 ? -9.728 -9.768 24.305 1.00 89.00 89 GLY A C 1
ATOM 727 O O . GLY A 1 89 ? -9.697 -9.392 25.478 1.00 89.00 89 GLY A O 1
ATOM 728 N N . GLY A 1 90 ? -10.677 -9.371 23.452 1.00 85.81 90 GLY A N 1
ATOM 729 C CA . GLY A 1 90 ? -11.748 -8.442 23.798 1.00 85.81 90 GLY A CA 1
ATOM 730 C C . GLY A 1 90 ? -11.299 -6.984 23.929 1.00 85.81 90 GLY A C 1
ATOM 731 O O . GLY A 1 90 ? -12.058 -6.164 24.437 1.00 85.81 90 GLY A O 1
ATOM 732 N N . ARG A 1 91 ? -10.072 -6.644 23.523 1.00 89.00 91 ARG A N 1
ATOM 733 C CA . ARG A 1 91 ? -9.514 -5.284 23.587 1.00 89.00 91 ARG A CA 1
ATOM 734 C C . ARG A 1 91 ? -9.795 -4.538 22.295 1.00 89.00 91 ARG A C 1
ATOM 736 O O . ARG A 1 91 ? -9.979 -5.162 21.256 1.00 89.00 91 ARG A O 1
ATOM 743 N N . ILE A 1 92 ? -9.811 -3.207 22.359 1.00 87.75 92 ILE A N 1
ATOM 744 C CA . ILE A 1 92 ? -9.975 -2.374 21.166 1.00 87.75 92 ILE A CA 1
ATOM 745 C C . ILE A 1 92 ? -8.741 -2.543 20.268 1.00 87.75 92 ILE A C 1
ATOM 747 O O . ILE A 1 92 ? -7.647 -2.174 20.691 1.00 87.75 92 ILE A O 1
ATOM 751 N N . PRO A 1 93 ? -8.902 -3.075 19.047 1.00 87.62 93 PRO A N 1
ATOM 752 C CA . PRO A 1 93 ? -7.783 -3.325 18.156 1.00 87.62 93 PRO A CA 1
ATOM 753 C C . PRO A 1 93 ? -7.327 -2.031 17.477 1.00 87.62 93 PRO A C 1
ATOM 755 O O . PRO A 1 93 ? -8.065 -1.473 16.660 1.00 87.62 93 PRO A O 1
ATOM 758 N N . LEU A 1 94 ? -6.116 -1.553 17.780 1.00 85.56 94 LEU A N 1
ATOM 759 C CA . LEU A 1 94 ? -5.636 -0.236 17.315 1.00 85.56 94 LEU A CA 1
ATOM 760 C C . LEU A 1 94 ? -5.553 -0.132 15.789 1.00 85.56 94 LEU A C 1
ATOM 762 O O . LEU A 1 94 ? -5.772 0.937 15.222 1.00 85.56 94 LEU A O 1
ATOM 766 N N . TYR A 1 95 ? -5.274 -1.254 15.128 1.00 85.94 95 TYR A N 1
ATOM 767 C CA . TYR A 1 95 ? -5.222 -1.325 13.674 1.00 85.94 95 TYR A CA 1
ATOM 768 C C . TYR A 1 95 ? -6.619 -1.190 13.024 1.00 85.94 95 TYR A C 1
ATOM 770 O O . TYR A 1 95 ? -6.741 -0.587 11.959 1.00 85.94 95 TYR A O 1
ATOM 778 N N . PHE A 1 96 ? -7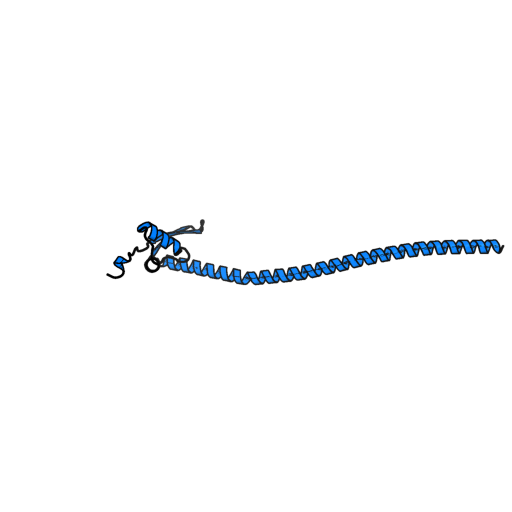.693 -1.689 13.659 1.00 85.06 96 PHE A N 1
ATOM 779 C CA . PHE A 1 96 ? -9.059 -1.594 13.107 1.00 85.06 96 PHE A CA 1
ATOM 780 C C . PHE A 1 96 ? -9.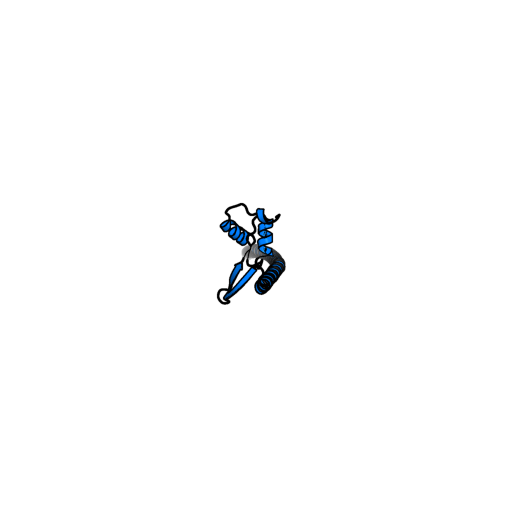853 -0.385 13.632 1.00 85.06 96 PHE A C 1
ATOM 782 O O . PHE A 1 96 ? -10.816 0.038 12.992 1.00 85.06 96 PHE A O 1
ATOM 789 N N . VAL A 1 97 ? -9.484 0.168 14.792 1.00 88.25 97 VAL A N 1
ATOM 790 C CA . VAL A 1 97 ? -10.183 1.284 15.443 1.00 88.25 97 VAL A CA 1
ATOM 791 C C . VAL A 1 97 ? -9.204 2.417 15.725 1.00 88.25 97 VAL A C 1
ATOM 793 O O . VAL A 1 97 ? -8.400 2.356 16.655 1.00 88.25 97 VAL A O 1
ATOM 796 N N . SER A 1 98 ? -9.313 3.497 14.950 1.00 89.19 98 SER A N 1
ATOM 797 C CA . SER A 1 98 ? -8.491 4.688 15.151 1.00 89.19 98 SER A CA 1
ATOM 798 C C . SER A 1 98 ? -8.971 5.535 16.328 1.00 89.19 98 SER A C 1
ATOM 800 O O . SER A 1 98 ? -10.144 5.511 16.722 1.00 89.19 98 SER A O 1
ATOM 802 N N . LYS A 1 99 ? -8.060 6.361 16.859 1.00 86.81 99 LYS A N 1
ATOM 803 C CA . LYS A 1 99 ? -8.385 7.328 17.914 1.00 86.81 99 LYS A CA 1
ATOM 804 C C . LYS A 1 99 ? -9.491 8.301 17.518 1.00 86.81 99 LYS A C 1
ATOM 806 O O . LYS A 1 99 ? -10.308 8.666 18.360 1.00 86.81 99 LYS A O 1
ATOM 811 N N . ASP A 1 100 ? -9.573 8.633 16.237 1.00 88.56 100 ASP A N 1
ATOM 812 C CA . ASP A 1 100 ? -10.591 9.532 15.701 1.00 88.56 100 ASP A CA 1
ATOM 813 C C . ASP A 1 100 ? -11.994 8.916 15.745 1.00 88.56 100 ASP A C 1
ATOM 815 O O . ASP A 1 100 ? -12.959 9.622 16.033 1.00 88.56 100 ASP A O 1
ATOM 819 N N . ILE A 1 101 ? -12.123 7.600 15.525 1.00 88.81 101 ILE A N 1
ATOM 820 C CA . ILE A 1 101 ? -13.414 6.895 15.618 1.00 88.81 101 ILE A CA 1
ATOM 821 C C . ILE A 1 101 ? -13.937 6.949 17.053 1.00 88.81 101 ILE A C 1
ATOM 823 O O . ILE A 1 101 ? -15.097 7.292 17.281 1.00 88.81 101 ILE A O 1
ATOM 827 N N . VAL A 1 102 ? -13.078 6.650 18.028 1.00 88.12 102 VAL A N 1
ATOM 828 C CA . VAL A 1 102 ? -13.450 6.696 19.450 1.00 88.12 102 VAL A CA 1
ATOM 829 C C . VAL A 1 102 ? -13.765 8.126 19.875 1.00 88.12 102 VAL A C 1
ATOM 831 O O . VAL A 1 102 ? -14.768 8.350 20.549 1.00 88.12 102 VAL A O 1
ATOM 834 N N . HIS A 1 103 ? -12.975 9.105 19.429 1.00 88.38 103 HIS A N 1
ATOM 835 C CA . HIS A 1 103 ? -13.259 10.515 19.678 1.00 88.38 103 HIS A CA 1
ATOM 836 C C . HIS A 1 103 ? -14.628 10.915 19.111 1.00 88.38 103 HIS A C 1
ATOM 838 O O . HIS A 1 103 ? -15.439 11.511 19.814 1.00 88.38 103 HIS A O 1
ATOM 844 N N . ALA A 1 104 ? -14.935 10.547 17.865 1.00 88.25 104 ALA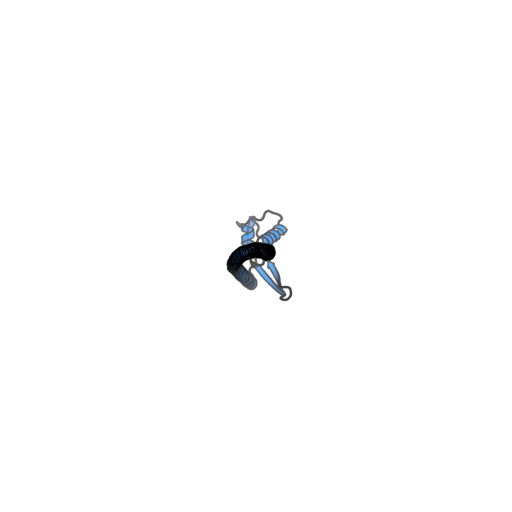 A N 1
ATOM 845 C CA . ALA A 1 104 ? -16.236 10.822 17.263 1.00 88.25 104 ALA A CA 1
ATOM 846 C C . ALA A 1 104 ? -17.387 10.149 18.033 1.00 88.25 104 ALA A C 1
ATOM 848 O O . ALA A 1 104 ? -18.427 10.770 18.245 1.00 88.25 104 ALA A O 1
ATOM 849 N N . MET A 1 105 ? -17.205 8.907 18.497 1.00 86.38 105 MET A N 1
ATOM 850 C CA . MET A 1 105 ? -18.204 8.210 19.314 1.00 86.38 105 MET A CA 1
ATOM 851 C C . MET A 1 105 ? -18.462 8.913 20.647 1.00 86.38 105 MET A C 1
ATOM 853 O O . MET A 1 105 ? -19.621 9.124 20.995 1.00 86.38 105 MET A O 1
ATOM 857 N N . LEU A 1 106 ? -17.410 9.315 21.361 1.00 87.44 106 LEU A N 1
ATOM 858 C CA . LEU A 1 106 ? -17.533 10.069 22.610 1.00 87.44 106 LEU A CA 1
ATOM 859 C C . LEU A 1 106 ? -18.201 11.438 22.375 1.00 87.44 106 LEU A C 1
ATOM 861 O O . LEU A 1 106 ? -19.020 11.871 23.182 1.00 87.44 106 LEU A O 1
ATOM 865 N N . ALA A 1 107 ? -17.911 12.093 21.245 1.00 86.25 107 ALA A N 1
ATOM 866 C CA . ALA A 1 107 ? -18.400 13.441 20.954 1.00 86.25 107 ALA A CA 1
ATOM 867 C C . ALA A 1 107 ? -19.904 13.431 20.673 1.00 86.25 107 ALA A C 1
ATOM 869 O O . ALA A 1 107 ? -20.612 14.365 21.040 1.00 86.25 107 ALA A O 1
ATOM 870 N N . ASN A 1 108 ? -20.404 12.346 20.077 1.00 84.25 108 ASN A N 1
ATOM 871 C CA . ASN A 1 108 ? -21.833 12.140 19.858 1.00 84.25 108 ASN A CA 1
ATOM 872 C C . ASN A 1 108 ? -22.629 11.978 21.161 1.00 84.25 108 ASN A C 1
ATOM 874 O O . ASN A 1 108 ? -23.842 12.178 21.143 1.00 84.25 108 ASN A O 1
ATOM 878 N N . VAL A 1 109 ? -21.982 11.590 22.265 1.00 81.62 109 VAL A N 1
ATOM 879 C CA . VAL A 1 109 ? -22.661 11.389 23.550 1.00 81.62 109 VAL A CA 1
ATOM 880 C C . VAL A 1 109 ? -22.877 12.715 24.273 1.00 81.62 109 VAL A C 1
ATOM 882 O O . VAL A 1 109 ? -23.996 12.964 24.711 1.00 81.62 109 VAL A O 1
ATOM 885 N N . ASP A 1 110 ? -21.844 13.558 24.381 1.00 71.38 110 ASP A N 1
ATOM 886 C CA . ASP A 1 110 ? -21.897 14.742 25.260 1.00 71.38 110 ASP A CA 1
ATOM 887 C C . ASP A 1 110 ? -21.750 16.088 24.533 1.00 71.38 110 ASP A C 1
ATOM 889 O O . ASP A 1 110 ? -21.952 17.135 25.137 1.00 71.38 110 ASP A O 1
ATOM 893 N N . GLY A 1 111 ? -21.416 16.111 23.236 1.00 66.50 111 GLY A N 1
ATOM 894 C CA . GLY A 1 111 ? -21.289 17.346 22.443 1.00 66.50 111 GLY A CA 1
ATOM 895 C C . GLY A 1 111 ? -20.196 18.331 22.904 1.00 66.50 111 GLY A C 1
ATOM 896 O O . GLY A 1 111 ? -19.990 19.354 22.251 1.00 66.50 111 GLY A O 1
ATOM 897 N N . GLU A 1 112 ? -19.501 18.042 24.008 1.00 69.00 112 GLU A N 1
ATOM 898 C CA . GLU A 1 112 ? -18.407 18.828 24.577 1.00 69.00 112 GLU A CA 1
ATOM 899 C C . GLU A 1 112 ? -17.045 18.476 23.951 1.00 69.00 112 GLU A C 1
ATOM 901 O O . GLU A 1 112 ? -16.863 17.465 23.268 1.00 69.00 112 GLU A O 1
ATOM 906 N N . THR A 1 113 ? -16.052 19.335 24.192 1.00 76.75 113 THR A N 1
ATOM 907 C CA . THR A 1 113 ? -14.648 19.071 23.857 1.00 76.75 113 THR A CA 1
ATOM 908 C C . THR A 1 113 ? -14.112 17.910 24.690 1.00 76.75 113 THR A C 1
ATOM 910 O O . THR A 1 113 ? -13.936 18.055 25.897 1.00 76.75 113 THR A O 1
ATOM 913 N N . ILE A 1 114 ? -13.817 16.781 24.043 1.00 82.31 114 ILE A N 1
ATOM 914 C CA . ILE A 1 114 ? -13.203 15.612 24.685 1.00 82.31 114 ILE A CA 1
ATOM 915 C C . ILE A 1 114 ? -11.736 15.900 24.977 1.00 82.31 114 ILE A C 1
ATOM 917 O O . ILE A 1 114 ? -10.969 16.274 24.087 1.00 82.31 114 ILE A O 1
ATOM 921 N N . GLU A 1 115 ? -11.318 15.660 26.214 1.00 84.94 115 GLU A N 1
ATOM 922 C CA . GLU A 1 115 ? -9.910 15.735 26.582 1.00 84.94 115 GLU A CA 1
ATOM 923 C C . GLU A 1 115 ? -9.146 14.459 26.203 1.00 84.94 115 GLU A C 1
ATOM 925 O O . GLU A 1 115 ? -9.663 13.339 26.264 1.00 84.94 115 GLU A O 1
ATOM 930 N N . SER A 1 116 ? -7.851 14.600 25.909 1.00 85.69 116 SER A N 1
ATOM 931 C CA . SER A 1 116 ? -6.968 13.470 25.578 1.00 8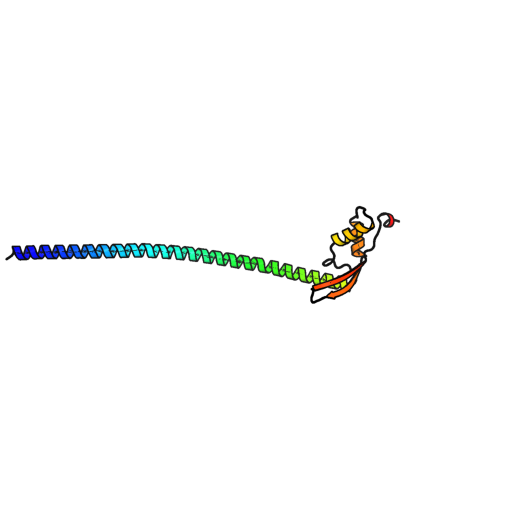5.69 116 SER A CA 1
ATOM 932 C C . SER A 1 116 ? -6.944 12.376 26.655 1.00 85.69 116 SER A C 1
ATOM 934 O O . SER A 1 116 ? -6.761 11.203 26.338 1.00 85.69 116 SER A O 1
ATOM 936 N N . MET A 1 117 ? -7.137 12.742 27.928 1.00 85.94 117 MET A N 1
ATOM 937 C CA . MET A 1 117 ? -7.218 11.798 29.048 1.00 85.94 117 MET A CA 1
ATOM 938 C C . MET A 1 117 ? -8.449 10.889 28.934 1.00 85.94 117 MET A C 1
ATOM 940 O O . MET A 1 117 ? -8.325 9.675 29.083 1.00 85.94 117 MET A O 1
ATOM 944 N N . GLN A 1 118 ? -9.618 11.460 28.620 1.00 86.19 118 GLN A N 1
ATOM 945 C CA . GLN A 1 118 ? -10.859 10.704 28.421 1.00 86.19 118 GLN A CA 1
ATOM 946 C C . GLN A 1 118 ? -10.728 9.761 27.226 1.00 86.19 118 GLN A C 1
ATOM 948 O O . GLN A 1 118 ? -11.130 8.604 27.311 1.00 86.19 118 GLN A O 1
ATOM 953 N N . LEU A 1 119 ? -10.096 10.228 26.144 1.00 88.12 119 LEU A N 1
ATOM 954 C CA . LEU A 1 119 ? -9.843 9.410 24.963 1.00 88.12 119 LEU A CA 1
ATOM 955 C C . LEU A 1 119 ? -8.928 8.218 25.275 1.00 88.12 119 LEU A C 1
ATOM 957 O O . LEU A 1 119 ? -9.221 7.097 24.872 1.00 88.12 119 LEU A O 1
ATOM 961 N N . ASN A 1 120 ? -7.838 8.432 26.015 1.00 88.44 120 ASN A N 1
ATOM 962 C CA . ASN A 1 120 ? -6.938 7.341 26.391 1.00 88.44 120 ASN A CA 1
ATOM 963 C C . ASN A 1 120 ? -7.623 6.342 27.341 1.00 88.44 120 ASN A C 1
ATOM 965 O O . ASN A 1 120 ? -7.502 5.140 27.132 1.00 88.44 120 ASN A O 1
ATOM 969 N N . LEU A 1 121 ? -8.388 6.813 28.334 1.00 87.31 121 LEU A N 1
ATOM 970 C CA . LEU A 1 121 ? -9.159 5.937 29.228 1.00 87.31 121 LEU A CA 1
ATOM 971 C C . LEU A 1 121 ? -10.187 5.097 28.460 1.00 87.31 121 LEU A C 1
ATOM 973 O O . LEU A 1 121 ? -10.304 3.898 28.699 1.00 87.31 121 LEU A O 1
ATOM 977 N N . ALA A 1 122 ? -10.887 5.714 27.510 1.00 87.69 122 ALA A N 1
ATOM 978 C CA . ALA A 1 122 ? -11.824 5.043 26.620 1.00 87.69 122 ALA A CA 1
ATOM 979 C C . ALA A 1 122 ? -11.169 3.911 25.810 1.00 87.69 122 ALA A C 1
ATOM 981 O O . ALA A 1 122 ? -11.790 2.865 25.633 1.00 87.69 122 ALA A O 1
ATOM 982 N N . PHE A 1 123 ? -9.923 4.088 25.356 1.00 88.12 123 PHE A N 1
ATOM 983 C CA . PHE A 1 123 ? -9.168 3.034 24.669 1.00 88.12 123 PHE A CA 1
ATOM 984 C C . PHE A 1 123 ? -8.720 1.911 25.599 1.00 88.12 123 PHE A C 1
ATOM 986 O O . PHE A 1 123 ? -8.929 0.744 25.287 1.00 88.12 123 PHE A O 1
ATOM 993 N N . GLU A 1 124 ? -8.112 2.263 26.730 1.00 86.81 124 GLU A N 1
ATOM 994 C CA . GLU A 1 124 ? -7.511 1.292 27.652 1.00 86.81 124 GLU A CA 1
ATOM 995 C C . GLU A 1 124 ? -8.563 0.444 28.380 1.00 86.81 124 GLU A C 1
ATOM 997 O O . GLU A 1 124 ? -8.352 -0.739 28.641 1.00 86.81 124 GLU A O 1
ATOM 1002 N N . MET A 1 125 ? -9.706 1.045 28.719 1.00 87.44 125 MET A N 1
ATOM 1003 C CA . MET A 1 125 ? -10.798 0.372 29.429 1.00 87.44 125 MET A CA 1
ATOM 1004 C C . MET A 1 125 ? -11.907 -0.126 28.497 1.00 87.44 125 MET A C 1
ATOM 1006 O O . MET A 1 125 ? -12.807 -0.845 28.935 1.00 87.44 125 MET A O 1
ATOM 1010 N N . GLY A 1 126 ? -11.884 0.296 27.235 1.00 88.00 126 GLY A N 1
ATOM 1011 C CA . GLY A 1 126 ? -12.835 -0.138 26.229 1.00 88.00 126 GLY A CA 1
ATOM 1012 C C . GLY A 1 126 ? -12.628 -1.588 25.817 1.00 88.00 126 GLY A C 1
ATOM 1013 O O . GLY A 1 126 ? -11.574 -2.188 26.019 1.00 88.00 126 GLY A O 1
ATOM 1014 N N . SER A 1 127 ? -13.665 -2.158 25.216 1.00 91.50 127 SER A N 1
ATOM 1015 C CA . SER A 1 127 ? -13.634 -3.525 24.707 1.00 91.50 127 SER A CA 1
ATOM 1016 C C . SER A 1 127 ? -14.207 -3.605 23.302 1.00 91.50 127 SER A C 1
ATOM 1018 O O . SER A 1 127 ? -15.117 -2.858 22.939 1.00 91.50 127 SER A O 1
ATOM 1020 N N . ALA A 1 128 ? -13.666 -4.520 22.506 1.00 91.44 128 ALA A N 1
ATOM 1021 C CA . ALA A 1 128 ? -14.201 -4.870 21.200 1.00 91.44 128 ALA A CA 1
ATOM 1022 C C . ALA A 1 128 ? -14.551 -6.355 21.199 1.00 91.44 128 ALA A C 1
ATOM 1024 O O . ALA A 1 128 ? -13.702 -7.200 21.468 1.00 91.44 128 ALA A O 1
ATOM 1025 N N . ILE A 1 129 ? -15.810 -6.676 20.918 1.00 90.19 129 ILE A N 1
ATOM 1026 C CA . ILE A 1 129 ? -16.319 -8.047 20.954 1.00 90.19 129 ILE A CA 1
ATOM 1027 C C . ILE A 1 129 ? -16.552 -8.507 19.515 1.00 90.19 129 ILE A C 1
ATOM 1029 O O . ILE A 1 129 ? -17.447 -7.965 18.862 1.00 90.19 129 ILE A O 1
ATOM 1033 N N . PRO A 1 130 ? -15.793 -9.485 18.994 1.00 88.94 130 PRO A N 1
ATOM 1034 C CA . PRO A 1 130 ? -15.998 -9.980 17.638 1.00 88.94 130 PRO A CA 1
ATOM 1035 C C . PRO A 1 130 ? -17.379 -10.630 17.501 1.00 88.94 130 PRO A C 1
ATOM 1037 O O . PRO A 1 130 ? -17.784 -11.439 18.334 1.00 88.94 130 PRO A O 1
ATOM 1040 N N . LEU A 1 131 ? -18.099 -10.269 16.439 1.00 91.19 131 LEU A N 1
ATOM 1041 C CA . LEU A 1 131 ? -19.435 -10.782 16.127 1.00 91.19 131 LEU A CA 1
ATOM 1042 C C . LEU A 1 131 ? -19.415 -11.708 14.911 1.00 91.19 131 LEU A C 1
ATOM 1044 O O . LEU A 1 131 ? -20.032 -12.770 14.933 1.00 91.19 131 LEU A O 1
ATOM 1048 N N . LEU A 1 132 ? -18.724 -11.299 13.845 1.00 90.56 132 LEU A N 1
ATOM 1049 C CA . LEU A 1 132 ? -18.676 -12.032 12.583 1.00 90.56 132 LEU A CA 1
ATOM 1050 C C . LEU A 1 132 ? -17.384 -11.716 11.829 1.00 90.56 132 LEU A C 1
ATOM 1052 O O . LEU A 1 132 ? -16.921 -10.578 11.840 1.00 90.56 132 LEU A O 1
ATOM 1056 N N . ILE A 1 133 ? -16.844 -12.716 11.136 1.00 87.25 133 ILE A N 1
ATOM 1057 C CA . ILE A 1 133 ? -15.761 -12.554 10.163 1.00 87.25 133 ILE A CA 1
ATOM 1058 C C . ILE A 1 133 ? -16.293 -13.044 8.816 1.00 87.25 133 ILE A C 1
ATOM 1060 O O . ILE A 1 133 ? -16.679 -14.208 8.697 1.00 87.25 133 ILE A O 1
ATOM 1064 N N . ASP A 1 134 ? -16.319 -12.160 7.823 1.00 90.94 134 ASP A N 1
ATOM 1065 C CA . ASP A 1 134 ? -16.636 -12.487 6.435 1.00 90.94 134 ASP A CA 1
ATOM 1066 C C . ASP A 1 134 ? -15.331 -12.531 5.629 1.00 90.94 134 ASP A C 1
ATOM 1068 O O . ASP A 1 134 ? -14.722 -11.504 5.325 1.00 90.94 134 ASP A O 1
ATOM 1072 N N . LEU A 1 135 ? -14.888 -13.746 5.300 1.00 86.44 135 LEU A N 1
ATOM 1073 C CA . LEU A 1 135 ? -13.655 -13.980 4.545 1.00 86.44 135 LEU A CA 1
ATOM 1074 C C . LEU A 1 135 ? -13.800 -13.658 3.053 1.00 86.44 135 LEU A C 1
ATOM 1076 O O . LEU A 1 135 ? -12.797 -13.382 2.402 1.00 86.44 135 LEU A O 1
ATOM 1080 N N . GLU A 1 136 ? -15.015 -13.698 2.500 1.00 90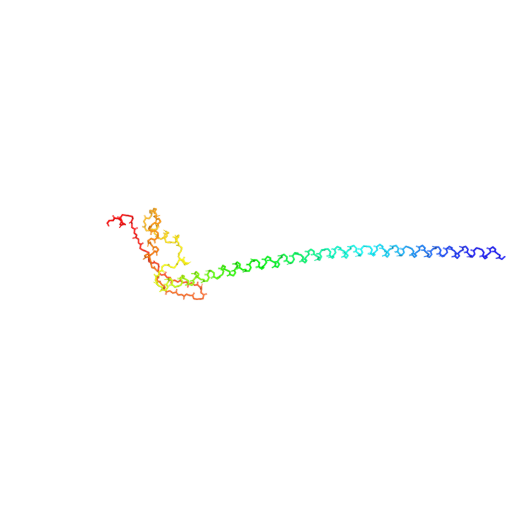.94 136 GLU A N 1
ATOM 1081 C CA . GLU A 1 136 ? -15.241 -13.387 1.084 1.00 90.94 136 GLU A CA 1
ATOM 1082 C C . GLU A 1 136 ? -15.184 -11.877 0.849 1.00 90.94 136 GLU A C 1
ATOM 1084 O O . GLU A 1 136 ? -14.645 -11.421 -0.160 1.00 90.94 136 GLU A O 1
ATOM 1089 N N . ARG A 1 137 ? -15.706 -11.101 1.804 1.00 89.56 137 ARG A N 1
ATOM 1090 C CA . ARG A 1 137 ? -15.679 -9.632 1.767 1.00 89.56 137 ARG A CA 1
ATOM 1091 C C . ARG A 1 137 ? -14.461 -9.019 2.445 1.00 89.56 137 ARG A C 1
ATOM 1093 O O . ARG A 1 137 ? -14.239 -7.824 2.288 1.00 89.56 137 ARG A O 1
ATOM 1100 N N . MET A 1 138 ? -13.665 -9.825 3.151 1.00 82.25 138 MET A N 1
ATOM 1101 C CA . MET A 1 138 ? -12.551 -9.365 3.988 1.00 82.25 138 MET A CA 1
ATOM 1102 C C . MET A 1 138 ? -13.009 -8.356 5.056 1.00 82.25 138 MET A C 1
ATOM 1104 O O . MET A 1 138 ? -12.327 -7.372 5.338 1.00 82.25 138 MET A O 1
ATOM 1108 N N . GLU A 1 139 ? -14.176 -8.605 5.653 1.00 88.12 139 GLU A N 1
ATOM 1109 C CA . GLU A 1 139 ? -14.804 -7.727 6.641 1.00 88.12 139 GLU A CA 1
ATOM 1110 C C . GLU A 1 139 ? -14.847 -8.394 8.019 1.00 88.12 139 GLU A C 1
ATOM 1112 O O . GLU A 1 139 ? -15.103 -9.592 8.159 1.00 88.12 139 GLU A O 1
ATOM 1117 N N . ILE A 1 140 ? -14.630 -7.593 9.062 1.00 87.62 140 ILE A N 1
ATOM 1118 C CA . ILE A 1 140 ? -14.759 -8.026 10.452 1.00 87.62 140 ILE A CA 1
ATOM 1119 C C . ILE A 1 140 ? -15.801 -7.141 11.120 1.00 87.62 140 ILE A C 1
ATOM 1121 O O . ILE A 1 140 ? -15.662 -5.921 11.177 1.00 87.62 140 ILE A O 1
ATOM 1125 N N . CYS A 1 141 ? -16.844 -7.770 11.648 1.00 90.25 141 CYS A N 1
ATOM 1126 C CA . CYS A 1 141 ? -17.849 -7.115 12.463 1.00 90.25 141 CYS A CA 1
ATOM 1127 C C . CYS A 1 141 ? -17.537 -7.365 13.936 1.00 90.25 141 CYS A C 1
ATOM 1129 O O . CYS A 1 141 ? -17.395 -8.512 14.368 1.00 90.25 141 CYS A O 1
ATOM 1131 N N . PHE A 1 142 ? -17.469 -6.295 14.718 1.00 92.12 142 PHE A N 1
ATOM 1132 C CA . PHE A 1 142 ? -17.315 -6.357 16.164 1.00 92.12 142 PHE A CA 1
ATOM 1133 C C . PHE A 1 142 ? -18.149 -5.267 16.836 1.00 92.12 142 PHE A C 1
ATOM 1135 O O . PHE A 1 142 ? -18.404 -4.207 16.263 1.00 92.12 142 PHE A O 1
ATOM 1142 N N . LEU A 1 143 ? -18.584 -5.539 18.063 1.00 91.62 143 LEU A N 1
ATOM 1143 C CA . LEU A 1 143 ? -19.251 -4.570 18.916 1.00 91.62 143 LEU A CA 1
ATOM 1144 C C . LEU A 1 143 ? -18.201 -3.805 19.714 1.00 91.62 143 LEU A C 1
ATOM 1146 O O . LEU A 1 143 ? -17.457 -4.399 20.491 1.00 91.62 143 LEU A O 1
ATOM 1150 N N . LEU A 1 144 ? -18.167 -2.490 19.532 1.00 92.06 144 LEU A N 1
ATOM 1151 C CA . LEU A 1 144 ? -17.278 -1.602 20.264 1.00 92.06 144 LEU A CA 1
ATOM 1152 C C . LEU A 1 144 ? -18.003 -1.052 21.498 1.00 92.06 144 LEU A C 1
ATOM 1154 O O . LEU A 1 144 ? -18.996 -0.336 21.373 1.00 92.06 144 LEU A O 1
ATOM 1158 N N . ALA A 1 145 ? -17.514 -1.400 22.685 1.00 90.19 145 ALA A N 1
ATOM 1159 C CA . ALA A 1 145 ? -18.034 -0.933 23.962 1.00 90.19 145 ALA A CA 1
ATOM 1160 C C . ALA A 1 145 ? -16.995 -0.030 24.631 1.00 90.19 145 ALA A C 1
ATOM 1162 O O . ALA A 1 145 ? -15.987 -0.497 25.162 1.00 90.19 145 ALA A O 1
ATOM 1163 N N . ILE A 1 146 ? -17.251 1.276 24.590 1.00 89.62 146 ILE A N 1
ATOM 1164 C CA . ILE A 1 146 ? -16.351 2.304 25.111 1.00 89.62 146 ILE A CA 1
ATOM 1165 C C . ILE A 1 146 ? -16.940 2.882 26.402 1.00 89.62 146 ILE A C 1
ATOM 1167 O O . ILE A 1 146 ? -18.087 3.336 26.386 1.00 89.62 146 ILE A O 1
ATOM 1171 N N . PRO A 1 147 ? -16.189 2.899 27.516 1.00 87.00 147 PRO A N 1
ATOM 1172 C CA . PRO A 1 147 ? -16.634 3.565 28.725 1.00 87.00 147 PRO A CA 1
ATOM 1173 C C . PRO A 1 147 ? -16.638 5.080 28.526 1.00 87.00 147 PRO A C 1
ATOM 1175 O O . PRO A 1 147 ? -15.674 5.668 28.036 1.00 87.00 147 PRO A O 1
ATOM 1178 N N . TYR A 1 148 ? -17.729 5.709 28.951 1.00 85.06 148 TYR A N 1
ATOM 1179 C CA . TYR A 1 148 ? -17.860 7.156 28.989 1.00 85.06 148 TYR A CA 1
ATOM 1180 C C . TYR A 1 148 ? -17.545 7.662 30.400 1.00 85.06 148 TYR A C 1
ATOM 1182 O O . TYR A 1 148 ? -18.211 7.266 31.356 1.00 85.06 148 TYR A O 1
ATOM 1190 N N . VAL A 1 149 ? -16.529 8.518 30.537 1.00 78.62 149 VAL A N 1
ATOM 1191 C CA . VAL A 1 149 ? -16.105 9.084 31.827 1.00 78.62 149 VAL A CA 1
ATOM 1192 C C . VAL A 1 149 ? -16.139 10.602 31.733 1.00 78.62 149 VAL A C 1
ATOM 1194 O O . VAL A 1 149 ? -15.429 11.182 30.910 1.00 78.62 149 VAL A O 1
ATOM 1197 N N . THR A 1 150 ? -16.931 11.261 32.583 1.00 76.94 150 THR A N 1
ATOM 1198 C CA . THR A 1 150 ? -16.924 12.727 32.654 1.00 76.94 150 THR A CA 1
ATOM 1199 C C . THR A 1 150 ? -15.764 13.218 33.516 1.00 76.94 150 THR A C 1
ATOM 1201 O O . THR A 1 150 ? -15.387 12.580 34.498 1.00 76.94 150 THR A O 1
ATOM 1204 N N . LEU A 1 151 ? -15.216 14.395 33.203 1.00 71.38 151 LEU A N 1
ATOM 1205 C CA . LEU A 1 151 ? -14.131 15.002 33.991 1.00 71.38 151 LEU A CA 1
ATOM 1206 C C . LEU A 1 151 ? -14.511 15.223 35.464 1.00 71.38 151 LEU A C 1
ATOM 1208 O O . LEU A 1 151 ? -13.651 15.219 36.342 1.00 71.38 151 LEU A O 1
ATOM 1212 N N . LYS A 1 152 ? -15.810 15.376 35.746 1.00 71.62 152 LYS A N 1
ATOM 1213 C CA . LYS A 1 152 ? -16.346 15.544 37.104 1.00 71.62 152 LYS A CA 1
ATOM 1214 C C . LYS A 1 152 ? -16.242 14.269 37.948 1.00 71.62 152 LYS A C 1
ATOM 1216 O O . LYS A 1 152 ? -16.289 14.370 39.174 1.00 71.62 152 LYS A O 1
ATOM 1221 N N . ASP A 1 153 ? -16.085 13.110 37.310 1.00 65.94 153 ASP A N 1
ATOM 1222 C CA . ASP A 1 153 ? -16.058 11.795 37.957 1.00 65.94 153 ASP A CA 1
ATOM 1223 C C . ASP A 1 153 ? -14.631 11.251 38.173 1.00 65.94 153 ASP A C 1
ATOM 1225 O O . ASP A 1 153 ? -14.461 10.267 38.884 1.00 65.94 153 ASP A O 1
ATOM 1229 N N . ILE A 1 154 ? -13.593 11.889 37.610 1.00 61.97 154 ILE A N 1
ATOM 1230 C CA . ILE A 1 154 ? -12.196 11.399 37.666 1.00 61.97 154 ILE A CA 1
ATOM 1231 C C . ILE A 1 154 ? -11.500 11.727 39.005 1.00 61.97 154 ILE A C 1
ATOM 1233 O O . ILE A 1 154 ? -10.553 11.045 39.390 1.00 61.97 154 ILE A O 1
ATOM 1237 N N . PHE A 1 155 ? -11.969 12.740 39.742 1.00 56.47 155 PHE A N 1
ATOM 1238 C CA . PHE A 1 155 ? -11.325 13.233 40.974 1.00 56.47 155 PHE A CA 1
ATOM 1239 C C . PHE A 1 155 ? -12.268 13.345 42.184 1.00 56.47 155 PHE A C 1
ATOM 1241 O O . PHE A 1 155 ? -12.045 14.184 43.060 1.00 56.47 155 PHE A O 1
ATOM 1248 N N . LYS A 1 156 ? -13.330 12.537 42.235 1.00 45.94 156 LYS A N 1
ATOM 1249 C CA . LYS A 1 156 ? -14.172 12.422 43.435 1.00 45.94 156 LYS A CA 1
ATOM 1250 C C . LYS A 1 156 ? -13.709 11.313 44.366 1.00 45.94 156 LYS A C 1
ATOM 1252 O O . LYS A 1 156 ? -13.356 10.230 43.858 1.00 45.94 156 LYS A O 1
#

Solvent-accessible surface area (backbone atoms only — not comparable to full-atom values): 8732 Å² total; per-residue (Å²): 116,65,71,60,55,50,54,48,52,52,51,51,51,53,50,50,55,52,50,51,52,51,52,54,50,54,52,49,51,51,50,52,53,48,52,54,51,52,51,52,50,52,52,51,50,53,53,49,54,52,51,53,54,52,49,54,52,51,54,50,51,53,58,64,48,47,57,57,52,53,49,55,52,52,52,48,53,51,44,50,50,48,21,51,51,30,31,75,69,36,28,55,21,64,73,82,49,51,72,63,59,55,48,53,56,56,34,73,73,69,74,55,89,80,52,72,66,50,54,50,50,24,52,76,71,15,30,19,43,76,74,46,76,41,81,89,78,72,43,74,45,58,51,76,49,64,62,86,71,57,82,82,66,77,80,113

Mean predicted aligned error: 13.69 Å

Radius of gyration: 44.24 Å; Cα contacts (8 Å, |Δi|>4): 96; chains: 1; bounding box: 76×33×134 Å

Sequence (156 aa):
MEIYALKQHINDIHQVIKQQRTLLQDVLTIVEDTVVTTNLYSELIAKSTELHQSHDLFKRELLFLHDPILFHTLAFLDEVQTGMIELAGGRIPLYFVSKDIVHAMLANVDGETIESMQLNLAFEMGSAIPLLIDLERMEICFLLAIPYVTLKDIFK

pLDDT: mean 86.08, std 8.04, range [45.94, 95.0]

Foldseek 3Di:
DVVVVVVVVVVVVVVVVVVVVVVVVVVVVVVVVVVVVVVVVVVVVVVVVVVVVVVVVVVVVVVVVVVVVVVVVVVLVVLVVQLVVCQVVQAHRCSVDPLVNLLVVLCVVPVDDDDPVQSVQQRVVKGWHWDDQDPVVRDTDTDTGGDGDDPVRPPD